Protein AF-A0A2W0EKH2-F1 (afdb_monomer)

Foldseek 3Di:
DVVVVVVCVVCVVVCVVPPPPCVLVVLVVLLVVLLVLLVVLLVQWDDPLSVLSVVLNVLVVVQVVVCVVVVHHDQRDPVSLVSLVVSLVVLPPIGDPVSSVSNNVSSVSNNVSRHDPPPPPPPPPPPPPQDQDPVRDHD

Solvent-accessible surface area (backbone atoms only — not comparable to full-atom values): 8146 Å² total; per-residue (Å²): 111,69,74,59,56,51,51,50,62,71,44,46,71,61,46,65,71,65,77,51,78,49,66,59,61,54,37,52,51,46,39,52,52,22,51,50,46,39,65,71,43,41,81,70,32,73,65,69,42,30,55,41,51,53,48,47,57,51,49,52,51,52,50,53,51,50,19,63,74,68,74,44,87,65,80,66,56,66,68,56,57,51,48,50,56,50,32,60,60,53,40,78,83,43,53,56,75,66,54,34,48,53,45,51,50,21,52,51,48,36,52,62,52,50,44,77,71,76,70,76,72,66,79,67,65,75,79,72,75,74,80,65,44,100,82,71,50,85,129

Nearest PDB structures (foldseek):
  2m9x-assembly1_A  TM=5.914E-01  e=4.974E+00  Homo sapiens
  8hci-assembly2_A  TM=2.458E-01  e=4.221E+00  Pseudomonas syringae pv. maculicola str. ES4326
  4nwp-assembly1_A  TM=2.829E-01  e=8.140E+00  Pyrococcus horikoshii OT3
  6c9i-assembly1_A  TM=2.877E-01  e=9.593E+00  Pyrococcus horikoshii OT3

Organism: Pseudomonas jessenii (NCBI:txid77298)

Radius of gyration: 21.04 Å; Cα contacts (8 Å, |Δi|>4): 94; chains: 1; bounding box: 36×36×76 Å

Structure (mmCIF, N/CA/C/O backbone):
data_AF-A0A2W0EKH2-F1
#
_entry.id   AF-A0A2W0EKH2-F1
#
loop_
_atom_site.group_PDB
_atom_site.id
_atom_site.type_symbol
_atom_site.label_atom_id
_atom_site.label_alt_id
_atom_site.label_comp_id
_atom_site.label_asym_id
_atom_site.label_entity_id
_atom_site.label_seq_id
_atom_site.pdbx_PDB_ins_code
_atom_site.Cartn_x
_atom_site.Cartn_y
_atom_site.Cartn_z
_atom_site.occupancy
_atom_site.B_iso_or_equiv
_atom_site.auth_seq_id
_atom_site.auth_comp_id
_atom_site.auth_asym_id
_atom_site.auth_atom_id
_atom_site.pdbx_PDB_model_num
ATOM 1 N N . GLY A 1 1 ? 2.463 23.001 -1.009 1.00 48.97 1 GLY A N 1
ATOM 2 C CA . GLY A 1 1 ? 2.844 21.618 -0.665 1.00 48.97 1 GLY A CA 1
ATOM 3 C C . GLY A 1 1 ? 3.980 21.568 0.342 1.00 48.97 1 GLY A C 1
ATOM 4 O O . GLY A 1 1 ? 3.722 21.365 1.519 1.00 48.97 1 GLY A O 1
ATOM 5 N N . ILE A 1 2 ? 5.218 21.818 -0.101 1.00 61.03 2 ILE A N 1
ATOM 6 C CA . ILE A 1 2 ? 6.458 21.531 0.653 1.00 61.03 2 ILE A CA 1
ATOM 7 C C . ILE A 1 2 ? 6.527 22.219 2.032 1.00 61.03 2 ILE A C 1
ATOM 9 O O . ILE A 1 2 ? 6.803 21.555 3.019 1.00 61.03 2 ILE A O 1
ATOM 13 N N . ARG A 1 3 ? 6.174 23.510 2.151 1.00 60.62 3 ARG A N 1
ATOM 14 C CA . ARG A 1 3 ? 6.189 24.233 3.450 1.00 60.62 3 ARG A CA 1
ATOM 15 C C . ARG A 1 3 ? 5.186 23.719 4.484 1.00 60.62 3 ARG A C 1
ATOM 17 O O . ARG A 1 3 ? 5.367 23.971 5.670 1.00 60.62 3 ARG A O 1
ATOM 24 N N . MET A 1 4 ? 4.103 23.085 4.038 1.00 64.62 4 MET A N 1
ATOM 25 C CA . MET A 1 4 ? 3.066 22.564 4.929 1.00 64.62 4 MET A CA 1
ATOM 26 C C . MET A 1 4 ? 3.470 21.188 5.458 1.00 64.62 4 MET A C 1
ATOM 28 O O . MET A 1 4 ? 3.332 20.936 6.648 1.00 64.62 4 MET A O 1
ATOM 32 N N . LEU A 1 5 ? 4.057 20.351 4.593 1.00 63.72 5 LEU A N 1
ATOM 33 C CA . LEU A 1 5 ? 4.666 19.081 4.990 1.00 63.72 5 LEU A CA 1
ATOM 34 C C . LEU A 1 5 ? 5.853 19.306 5.936 1.00 63.72 5 LEU A C 1
ATOM 36 O O . LEU A 1 5 ? 5.948 18.636 6.954 1.00 63.72 5 LEU A O 1
ATOM 40 N N . ASP A 1 6 ? 6.707 20.285 5.637 1.00 74.19 6 ASP A N 1
ATOM 41 C CA . ASP A 1 6 ? 7.875 20.633 6.452 1.00 74.19 6 ASP A CA 1
ATOM 42 C C . ASP A 1 6 ? 7.483 21.119 7.858 1.00 74.19 6 ASP A C 1
ATOM 44 O O . ASP A 1 6 ? 7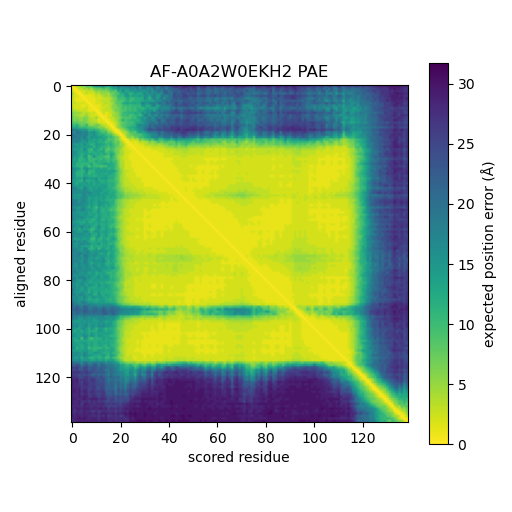.982 20.610 8.859 1.00 74.19 6 ASP A O 1
ATOM 48 N N . ARG A 1 7 ? 6.492 22.015 7.961 1.00 72.75 7 ARG A N 1
ATOM 49 C CA . ARG A 1 7 ? 5.939 22.417 9.266 1.00 72.75 7 ARG A CA 1
ATOM 50 C C . ARG A 1 7 ? 5.311 21.250 10.011 1.00 72.75 7 ARG A C 1
ATOM 52 O O . ARG A 1 7 ? 5.531 21.107 11.207 1.00 72.75 7 ARG A O 1
ATOM 59 N N . LEU A 1 8 ? 4.552 20.403 9.320 1.00 71.12 8 LEU A N 1
ATOM 60 C CA . LEU A 1 8 ? 3.961 19.221 9.939 1.00 71.12 8 LEU A CA 1
ATOM 61 C C . LEU A 1 8 ? 5.059 18.298 10.488 1.00 71.12 8 LEU A C 1
ATOM 63 O O . LEU A 1 8 ? 4.974 17.887 11.641 1.00 71.12 8 LEU A O 1
ATOM 67 N N . MET A 1 9 ? 6.138 18.078 9.730 1.00 76.19 9 MET A N 1
ATOM 68 C CA . MET A 1 9 ? 7.301 17.305 10.177 1.00 76.19 9 MET A CA 1
ATOM 69 C C . MET A 1 9 ? 8.010 17.918 11.391 1.00 76.19 9 MET A C 1
ATOM 71 O O . MET A 1 9 ? 8.444 17.185 12.274 1.00 76.19 9 MET A O 1
ATOM 75 N N . GLN A 1 10 ? 8.094 19.246 11.480 1.00 80.25 10 GLN A N 1
ATOM 76 C CA . GLN A 1 10 ? 8.698 19.939 12.626 1.00 80.25 10 GLN A CA 1
ATOM 77 C C . GLN A 1 10 ? 7.839 19.856 13.899 1.00 80.25 10 GLN A C 1
ATOM 79 O O . GLN A 1 10 ? 8.369 19.892 15.010 1.00 80.25 10 GLN A O 1
ATOM 84 N N . HIS A 1 11 ? 6.516 19.733 13.759 1.00 70.25 11 HIS A N 1
ATOM 85 C CA . HIS A 1 11 ? 5.581 19.670 14.887 1.00 70.25 11 HIS A CA 1
ATOM 86 C C . HIS A 1 11 ? 5.223 18.243 15.326 1.00 70.25 11 HIS A C 1
ATOM 88 O O . HIS A 1 11 ? 4.719 18.062 16.435 1.00 70.25 11 HIS A O 1
ATOM 94 N N . LEU A 1 12 ? 5.554 17.238 14.509 1.00 64.75 12 LEU A N 1
ATOM 95 C CA . LEU A 1 12 ? 5.357 15.811 14.781 1.00 64.75 12 LEU A CA 1
ATOM 96 C C . LEU A 1 12 ? 5.768 15.359 16.194 1.00 64.75 12 LEU A C 1
ATOM 98 O O . LEU A 1 12 ? 4.944 14.737 16.867 1.00 64.75 12 LEU A O 1
ATOM 102 N N . PRO A 1 13 ? 6.986 15.672 16.687 1.00 63.91 13 PRO A N 1
ATOM 103 C CA . PRO A 1 13 ? 7.425 15.191 17.995 1.00 63.91 13 PRO A CA 1
ATOM 104 C C . PRO A 1 13 ? 6.582 15.772 19.129 1.00 63.91 13 PRO A C 1
ATOM 106 O O . PRO A 1 13 ? 6.301 15.095 20.108 1.00 63.91 13 PRO A O 1
ATOM 109 N N . ARG A 1 14 ? 6.143 17.027 18.981 1.00 64.25 14 ARG A N 1
ATOM 110 C CA . ARG A 1 14 ? 5.349 17.721 20.000 1.00 64.25 14 ARG A CA 1
ATOM 111 C C . ARG A 1 14 ? 3.917 17.208 20.034 1.00 64.25 14 ARG A C 1
ATOM 113 O O . ARG A 1 14 ? 3.385 17.024 21.117 1.00 64.25 14 ARG A O 1
ATOM 120 N N . LEU A 1 15 ? 3.326 16.909 18.877 1.00 60.06 15 LEU A N 1
ATOM 121 C CA . LEU A 1 15 ? 1.993 16.301 18.797 1.00 60.06 15 LEU A CA 1
ATOM 122 C C . LEU A 1 15 ? 1.953 14.926 19.477 1.00 60.06 15 LEU A C 1
ATOM 124 O O . LEU A 1 15 ? 1.021 14.653 20.228 1.00 60.06 15 LEU A O 1
ATOM 128 N N . ALA A 1 16 ? 3.000 14.112 19.311 1.00 57.25 16 ALA A N 1
ATOM 129 C CA . ALA A 1 16 ? 3.117 12.821 19.990 1.00 57.25 16 ALA A CA 1
ATOM 130 C C . ALA A 1 16 ? 3.150 12.934 21.530 1.00 57.25 16 ALA A C 1
ATOM 132 O O . ALA A 1 16 ? 2.713 12.013 22.211 1.00 57.25 16 ALA A O 1
ATOM 133 N N . MET A 1 17 ? 3.618 14.060 22.086 1.00 57.94 17 MET A N 1
ATOM 134 C CA . MET A 1 17 ? 3.679 14.286 23.540 1.00 57.94 17 MET A CA 1
ATOM 135 C C . MET A 1 17 ? 2.383 14.838 24.151 1.00 57.94 17 MET A C 1
ATOM 137 O O . MET A 1 17 ? 2.272 14.906 25.369 1.00 57.94 17 MET A O 1
ATOM 141 N N . THR A 1 18 ? 1.400 15.242 23.340 1.00 58.38 18 THR A N 1
ATOM 142 C CA . THR A 1 18 ? 0.159 15.873 23.842 1.00 58.38 18 THR A CA 1
ATOM 143 C C . THR A 1 18 ? -0.936 14.884 24.249 1.00 58.38 18 THR A C 1
ATOM 145 O O . THR A 1 18 ? -2.026 15.313 24.615 1.00 58.38 18 THR A O 1
ATOM 148 N N . GLY A 1 19 ? -0.699 13.571 24.145 1.00 50.00 19 GLY A N 1
ATOM 149 C CA . GLY A 1 19 ? -1.721 12.546 24.410 1.00 50.00 19 GLY A CA 1
ATOM 150 C C . GLY A 1 19 ? -2.879 12.528 23.399 1.00 50.00 19 GLY A C 1
ATOM 151 O O . GLY A 1 19 ? -3.764 11.685 23.489 1.00 50.00 19 GLY A O 1
ATOM 152 N N . GLN A 1 20 ? -2.878 13.428 22.411 1.00 56.31 20 GLN A N 1
ATOM 153 C CA . GLN A 1 20 ? -3.741 13.344 21.238 1.00 56.31 20 GLN A CA 1
ATOM 154 C C . GLN A 1 20 ? -3.259 12.170 20.382 1.00 56.31 20 GLN A C 1
ATOM 156 O O . GLN A 1 20 ? -2.072 12.129 20.045 1.00 56.31 20 GLN A O 1
ATOM 161 N N . ASP A 1 21 ? -4.156 11.258 19.983 1.00 57.72 21 ASP A N 1
ATOM 162 C CA . ASP A 1 21 ? -3.852 10.109 19.109 1.00 57.72 21 ASP A CA 1
ATOM 163 C C . ASP A 1 21 ? -3.594 10.539 17.647 1.00 57.72 21 ASP A C 1
ATOM 165 O O . ASP A 1 21 ? -4.200 10.111 16.665 1.00 57.72 21 ASP A O 1
ATOM 169 N N . SER A 1 22 ? -2.645 11.457 17.503 1.00 58.81 22 SER A N 1
ATOM 170 C CA . SER A 1 22 ? -2.124 11.984 16.250 1.00 58.81 22 SER A CA 1
ATOM 171 C C . SER A 1 22 ? -1.434 10.878 15.449 1.00 58.81 22 SER A C 1
ATOM 173 O O . SER A 1 22 ? -1.271 11.003 14.237 1.00 58.81 22 SER A O 1
ATOM 175 N N . GLY A 1 23 ? -1.019 9.791 16.115 1.00 67.50 23 GLY A N 1
ATOM 176 C CA . GLY A 1 23 ? -0.332 8.654 15.511 1.00 67.50 23 GLY A CA 1
ATOM 177 C C . GLY A 1 23 ? -1.133 8.031 14.372 1.00 67.50 23 GLY A C 1
ATOM 178 O O . GLY A 1 23 ? -0.557 7.717 13.327 1.00 67.50 23 GLY A O 1
ATOM 179 N N . VAL A 1 24 ? -2.457 7.937 14.523 1.00 69.62 24 VAL A N 1
ATOM 180 C CA . VAL A 1 24 ? -3.359 7.420 13.485 1.00 69.62 24 VAL A CA 1
ATOM 181 C C . VAL A 1 24 ? -3.378 8.330 12.255 1.00 69.62 24 VAL A C 1
ATOM 183 O O . VAL A 1 24 ? -3.061 7.871 11.156 1.00 69.62 24 VAL A O 1
ATOM 186 N N . ALA A 1 25 ? -3.652 9.626 12.424 1.00 71.88 25 ALA A N 1
ATOM 187 C CA . ALA A 1 25 ? -3.708 10.575 11.308 1.00 71.88 25 ALA A CA 1
ATOM 188 C C . ALA A 1 25 ? -2.361 10.677 10.567 1.00 71.88 25 ALA A C 1
ATOM 190 O O . ALA A 1 25 ? -2.292 10.674 9.337 1.00 71.88 25 ALA A O 1
ATOM 191 N N . LEU A 1 26 ? -1.253 10.697 11.308 1.00 78.38 26 LEU A N 1
ATOM 192 C CA . LEU A 1 26 ? 0.096 10.752 10.743 1.00 78.38 26 LEU A CA 1
ATOM 193 C C . LEU A 1 26 ? 0.471 9.480 9.988 1.00 78.38 26 LEU A C 1
ATOM 195 O O . LEU A 1 26 ? 1.156 9.531 8.963 1.00 78.38 26 LEU A O 1
ATOM 199 N N . ARG A 1 27 ? 0.013 8.329 10.478 1.00 83.88 27 ARG A N 1
ATOM 200 C CA . ARG A 1 27 ? 0.163 7.049 9.793 1.00 83.88 27 ARG A CA 1
ATOM 201 C C . ARG A 1 27 ? -0.612 7.038 8.477 1.00 83.88 27 ARG A C 1
ATOM 203 O O . ARG A 1 27 ? -0.061 6.578 7.480 1.00 83.88 27 ARG A O 1
ATOM 210 N N . GLU A 1 28 ? -1.842 7.540 8.444 1.00 86.38 28 GLU A N 1
ATOM 211 C CA . GLU A 1 28 ? -2.634 7.627 7.209 1.00 86.38 28 GLU A CA 1
ATOM 212 C C . GLU A 1 28 ? -1.989 8.555 6.179 1.00 86.38 28 GLU A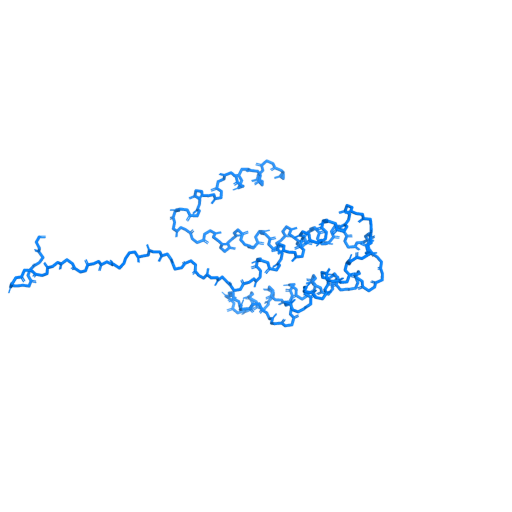 C 1
ATOM 214 O O . GLU A 1 28 ? -1.845 8.177 5.015 1.00 86.38 28 GLU A O 1
ATOM 219 N N . VAL A 1 29 ? -1.479 9.711 6.618 1.00 87.94 29 VAL A N 1
ATOM 220 C CA . VAL A 1 29 ? -0.672 10.602 5.769 1.00 87.94 29 VAL A CA 1
ATOM 221 C C . VAL A 1 29 ? 0.554 9.867 5.224 1.00 87.94 29 VAL A C 1
ATOM 223 O O . VAL A 1 29 ? 0.851 9.962 4.033 1.00 87.94 29 VAL A O 1
ATOM 226 N N . ARG A 1 30 ? 1.249 9.078 6.055 1.00 90.19 30 ARG A N 1
ATOM 227 C CA . ARG A 1 30 ? 2.393 8.270 5.610 1.00 90.19 30 ARG A CA 1
ATOM 228 C C . ARG A 1 30 ? 1.977 7.233 4.566 1.00 90.19 30 ARG A C 1
ATOM 230 O O . ARG A 1 30 ? 2.694 7.069 3.584 1.00 90.19 30 ARG A O 1
ATOM 237 N N . VAL A 1 31 ? 0.843 6.553 4.730 1.00 93.81 31 VAL A N 1
ATOM 238 C CA . VAL A 1 31 ? 0.328 5.631 3.702 1.00 93.81 31 VAL A CA 1
ATOM 239 C C . VAL A 1 31 ? 0.075 6.376 2.392 1.00 93.81 31 VAL A C 1
ATOM 241 O O . VAL A 1 31 ? 0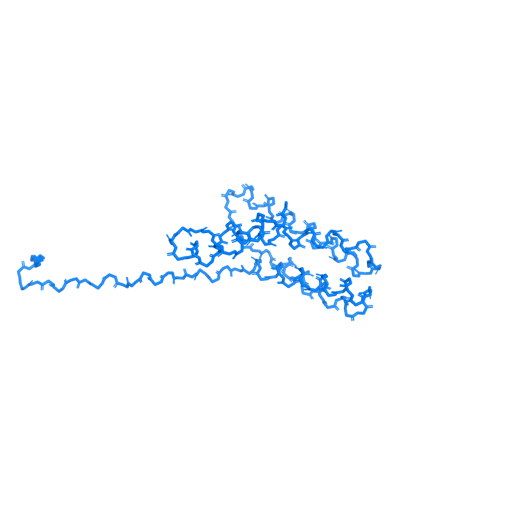.563 5.939 1.352 1.00 93.81 31 VAL A O 1
ATOM 244 N N . ALA A 1 32 ? -0.620 7.515 2.440 1.00 93.44 32 ALA A N 1
ATOM 245 C CA . ALA A 1 32 ? -0.948 8.300 1.253 1.00 93.44 32 ALA A CA 1
ATOM 246 C C . ALA A 1 32 ? 0.306 8.770 0.498 1.00 93.44 32 ALA A C 1
ATOM 248 O O . ALA A 1 32 ? 0.389 8.601 -0.716 1.00 93.44 32 ALA A O 1
ATOM 249 N N . LEU A 1 33 ? 1.308 9.298 1.209 1.00 93.88 33 LEU A N 1
ATOM 250 C CA . LEU A 1 33 ? 2.564 9.747 0.601 1.00 93.88 33 LEU A CA 1
ATOM 251 C C . LEU A 1 33 ? 3.330 8.594 -0.055 1.00 93.88 33 LEU A C 1
ATOM 253 O O . LEU A 1 33 ? 3.755 8.722 -1.199 1.00 93.88 33 LEU A O 1
ATOM 257 N N . ASN A 1 34 ? 3.435 7.440 0.610 1.00 97.50 34 ASN A N 1
ATOM 258 C CA . ASN A 1 34 ? 4.105 6.291 0.003 1.00 97.50 34 ASN A CA 1
ATOM 259 C C . ASN A 1 34 ? 3.334 5.746 -1.214 1.00 97.50 34 ASN A C 1
ATOM 261 O O . ASN A 1 34 ? 3.955 5.325 -2.185 1.00 97.50 34 ASN A O 1
ATOM 265 N N . LEU A 1 35 ? 1.993 5.765 -1.205 1.00 97.69 35 LEU A N 1
ATOM 266 C CA . LEU A 1 35 ? 1.200 5.395 -2.385 1.00 97.69 35 LEU A CA 1
ATOM 267 C C . LEU A 1 35 ? 1.415 6.366 -3.549 1.00 97.69 35 LEU A C 1
ATOM 269 O O . LEU A 1 35 ? 1.501 5.920 -4.692 1.00 97.69 35 LEU A O 1
ATOM 273 N N . LEU A 1 36 ? 1.525 7.669 -3.277 1.00 97.56 36 LEU A N 1
ATOM 274 C CA . LEU A 1 36 ? 1.850 8.665 -4.299 1.00 97.56 36 LEU A CA 1
ATOM 275 C C . LEU A 1 36 ? 3.225 8.401 -4.912 1.00 97.56 36 LEU A C 1
ATOM 277 O O . LEU A 1 36 ? 3.346 8.425 -6.135 1.00 97.56 36 LEU A O 1
ATOM 281 N N . ASP A 1 37 ? 4.226 8.072 -4.095 1.00 96.69 37 ASP A N 1
ATOM 282 C CA . ASP A 1 37 ? 5.547 7.686 -4.592 1.00 96.69 37 ASP A CA 1
ATOM 283 C C . ASP A 1 37 ? 5.475 6.408 -5.444 1.00 96.69 37 ASP A C 1
ATOM 285 O O . ASP A 1 37 ? 6.029 6.368 -6.546 1.00 96.69 37 ASP A O 1
ATOM 289 N N . LEU A 1 38 ? 4.729 5.380 -5.016 1.00 97.75 38 LEU A N 1
ATOM 290 C CA . LEU A 1 38 ? 4.517 4.194 -5.852 1.00 97.75 38 LEU A CA 1
ATOM 291 C C . LEU A 1 38 ? 3.886 4.565 -7.196 1.00 97.75 38 LEU A C 1
ATOM 293 O O . LEU A 1 38 ? 4.395 4.154 -8.238 1.00 97.75 38 LEU A O 1
ATOM 297 N N . LEU A 1 39 ? 2.817 5.359 -7.204 1.00 97.88 39 LEU A N 1
ATOM 298 C CA . LEU A 1 39 ? 2.137 5.780 -8.431 1.00 97.88 39 LEU A CA 1
ATOM 299 C C . LEU A 1 39 ? 3.048 6.606 -9.348 1.00 97.88 39 LEU A C 1
ATOM 301 O O . LEU A 1 39 ? 3.026 6.410 -10.563 1.00 97.88 39 LEU A O 1
ATOM 305 N N . ALA A 1 40 ? 3.875 7.483 -8.779 1.00 97.44 40 ALA A N 1
ATOM 306 C CA . ALA A 1 40 ? 4.783 8.340 -9.529 1.00 97.44 40 ALA A CA 1
ATOM 307 C C . ALA A 1 40 ? 5.923 7.559 -10.200 1.00 97.44 40 ALA A C 1
ATOM 309 O O . ALA A 1 40 ? 6.342 7.923 -11.299 1.00 97.44 40 ALA A O 1
ATOM 310 N N . TYR A 1 41 ? 6.436 6.500 -9.561 1.00 97.12 41 TYR A N 1
ATOM 311 C CA . TYR A 1 41 ? 7.608 5.756 -10.041 1.00 97.12 41 TYR A CA 1
ATOM 312 C C . TYR A 1 41 ? 7.284 4.422 -10.730 1.00 97.12 41 TYR A C 1
ATOM 314 O O . TYR A 1 41 ? 8.075 3.965 -11.552 1.00 97.12 41 TYR A O 1
ATOM 322 N N . THR A 1 42 ? 6.112 3.824 -10.494 1.00 97.44 42 THR A N 1
ATOM 323 C CA . THR A 1 42 ? 5.692 2.562 -11.142 1.00 97.44 42 THR A CA 1
ATOM 324 C C . THR A 1 42 ? 5.764 2.588 -12.679 1.00 97.44 42 THR A C 1
ATOM 326 O O . THR A 1 42 ? 6.191 1.586 -13.258 1.00 97.44 42 THR A O 1
ATOM 329 N N . PRO A 1 43 ? 5.409 3.680 -13.392 1.00 96.75 43 PRO A N 1
ATOM 330 C CA . PRO A 1 43 ? 5.503 3.714 -14.854 1.00 96.75 43 PRO A CA 1
ATOM 331 C C . PRO A 1 43 ? 6.925 3.532 -15.406 1.00 96.75 43 PRO A C 1
ATOM 333 O O . PRO A 1 43 ? 7.071 3.141 -16.559 1.00 96.75 43 PRO A O 1
ATOM 336 N N . ARG A 1 44 ? 7.962 3.788 -14.595 1.00 96.06 44 ARG A N 1
ATOM 337 C CA . ARG A 1 44 ? 9.380 3.675 -14.984 1.00 96.06 44 ARG A CA 1
ATOM 338 C C . ARG A 1 44 ? 9.931 2.250 -14.880 1.00 96.06 44 ARG A C 1
ATOM 340 O O . ARG A 1 44 ? 11.044 1.985 -15.319 1.00 96.06 44 ARG A O 1
ATOM 347 N N . VAL A 1 45 ? 9.168 1.333 -14.292 1.00 96.00 45 VAL A N 1
ATOM 348 C CA . VAL A 1 45 ? 9.540 -0.075 -14.135 1.00 96.00 45 VAL A CA 1
ATOM 349 C C . VAL A 1 45 ? 8.726 -0.922 -15.104 1.00 96.00 45 VAL A C 1
ATOM 351 O O . VAL A 1 45 ? 7.551 -0.647 -15.325 1.00 96.00 45 VAL A O 1
ATOM 354 N N . VAL A 1 46 ? 9.332 -1.968 -15.666 1.00 94.06 46 VAL A N 1
ATOM 355 C CA . VAL A 1 46 ? 8.695 -2.857 -16.649 1.00 94.06 46 VAL A CA 1
ATOM 356 C C . VAL A 1 46 ? 8.629 -4.300 -16.150 1.00 94.06 46 VAL A C 1
ATOM 358 O O . VAL A 1 46 ? 9.419 -4.722 -15.305 1.00 94.06 46 VAL A O 1
ATOM 361 N N . GLY A 1 47 ? 7.685 -5.072 -16.690 1.00 95.12 47 GLY A N 1
ATOM 362 C CA . GLY A 1 47 ? 7.546 -6.502 -16.413 1.00 95.12 47 GLY A CA 1
ATOM 363 C C . GLY A 1 47 ? 6.935 -6.820 -15.046 1.00 95.12 47 GLY A C 1
ATOM 364 O O . GLY A 1 47 ? 6.124 -6.064 -14.509 1.00 95.12 47 GLY A O 1
ATOM 365 N N . VAL A 1 48 ? 7.320 -7.969 -14.483 1.00 96.00 48 VAL A N 1
ATOM 366 C CA . VAL A 1 48 ? 6.751 -8.519 -13.237 1.00 96.00 48 VAL A CA 1
ATOM 367 C C . VAL A 1 48 ? 6.759 -7.522 -12.066 1.00 96.00 48 VAL A C 1
ATOM 369 O O . VAL A 1 48 ? 5.725 -7.397 -11.407 1.00 96.00 48 VAL A O 1
ATOM 372 N N . PRO A 1 49 ? 7.842 -6.764 -11.799 1.00 96.50 49 PRO A N 1
ATOM 373 C CA . PRO A 1 49 ? 7.850 -5.813 -10.690 1.00 96.50 49 PRO A CA 1
ATOM 374 C C . PRO A 1 49 ? 6.801 -4.705 -10.853 1.00 96.50 49 PRO A C 1
ATOM 376 O O . PRO A 1 49 ? 6.187 -4.306 -9.869 1.00 96.50 49 PRO A O 1
ATOM 379 N N . GLN A 1 50 ? 6.521 -4.258 -12.084 1.00 97.62 50 GLN A N 1
ATOM 380 C CA . GLN A 1 50 ? 5.478 -3.261 -12.342 1.00 97.62 50 GLN A CA 1
ATOM 381 C C . GLN A 1 50 ? 4.080 -3.792 -12.007 1.00 97.62 50 GLN A C 1
ATOM 383 O O . GLN A 1 50 ? 3.268 -3.082 -11.415 1.00 97.62 50 GLN A O 1
ATOM 388 N N . VAL A 1 51 ? 3.797 -5.045 -12.372 1.00 98.06 51 VAL A N 1
ATOM 389 C CA . VAL A 1 51 ? 2.518 -5.701 -12.063 1.00 98.06 51 VAL A CA 1
ATOM 390 C C . VAL A 1 51 ? 2.332 -5.819 -10.551 1.00 98.06 51 VAL A C 1
ATOM 392 O O . VAL A 1 51 ? 1.280 -5.450 -10.033 1.00 98.06 51 VAL A O 1
ATOM 395 N N . LEU A 1 52 ? 3.374 -6.249 -9.836 1.00 98.25 52 LEU A N 1
ATOM 396 C CA . LEU A 1 52 ? 3.353 -6.361 -8.377 1.00 98.25 52 LEU A CA 1
ATOM 397 C C . LEU A 1 52 ? 3.162 -5.000 -7.685 1.00 98.25 52 LEU A C 1
ATOM 399 O O . LEU A 1 52 ? 2.389 -4.897 -6.737 1.00 98.25 52 LEU A O 1
ATOM 403 N N . LEU A 1 53 ? 3.786 -3.931 -8.190 1.00 98.38 53 LEU A N 1
ATOM 404 C CA . LEU A 1 53 ? 3.573 -2.570 -7.680 1.00 98.38 53 LEU A CA 1
ATOM 405 C C . LEU A 1 53 ? 2.116 -2.113 -7.835 1.00 98.38 53 LEU A C 1
ATOM 407 O O . LEU A 1 53 ? 1.534 -1.566 -6.899 1.00 98.38 53 LEU A O 1
ATOM 411 N N . ARG A 1 54 ? 1.495 -2.375 -8.992 1.00 98.25 54 ARG A N 1
ATOM 412 C CA . ARG A 1 54 ? 0.068 -2.077 -9.215 1.00 98.25 54 ARG A CA 1
ATOM 413 C C . ARG A 1 54 ? -0.833 -2.907 -8.303 1.00 98.25 54 ARG A C 1
ATOM 415 O O . ARG A 1 54 ? -1.822 -2.382 -7.798 1.00 98.25 54 ARG A O 1
ATOM 422 N N . GLN A 1 55 ? -0.473 -4.167 -8.065 1.00 98.50 55 GLN A N 1
ATOM 423 C CA . GLN A 1 55 ? -1.180 -5.037 -7.129 1.00 98.50 55 GLN A CA 1
ATOM 424 C C . GLN A 1 55 ? -1.136 -4.474 -5.702 1.00 98.50 55 GLN A C 1
ATOM 426 O O . GLN A 1 55 ? -2.182 -4.387 -5.068 1.00 98.50 55 GLN A O 1
ATOM 431 N N . VAL A 1 56 ? 0.026 -4.008 -5.226 1.00 98.44 56 VAL A N 1
ATOM 432 C CA . VAL A 1 56 ? 0.140 -3.337 -3.917 1.00 98.44 56 VAL A CA 1
ATOM 433 C C . VAL A 1 56 ? -0.816 -2.146 -3.822 1.00 98.44 56 VAL A C 1
ATOM 435 O O . VAL A 1 56 ? -1.549 -2.034 -2.844 1.00 98.44 56 VAL A O 1
ATOM 438 N N . VAL A 1 57 ? -0.845 -1.269 -4.832 1.00 98.25 57 VAL A N 1
ATOM 439 C CA . VAL A 1 57 ? -1.741 -0.097 -4.833 1.00 98.25 57 VAL A CA 1
ATOM 440 C C . VAL A 1 57 ? -3.211 -0.521 -4.737 1.00 98.25 57 VAL A C 1
ATOM 442 O O . VAL A 1 57 ? -3.960 0.050 -3.943 1.00 98.25 57 VAL A O 1
ATOM 445 N N . ALA A 1 58 ? -3.619 -1.534 -5.505 1.00 98.44 58 ALA A N 1
ATOM 446 C CA . ALA A 1 58 ? -4.986 -2.048 -5.477 1.00 98.44 58 ALA A CA 1
ATOM 447 C C . ALA A 1 58 ? -5.346 -2.655 -4.111 1.00 98.44 58 ALA A C 1
ATOM 449 O O . ALA A 1 58 ? -6.365 -2.292 -3.530 1.00 98.44 58 ALA A O 1
ATOM 450 N N . GLU A 1 59 ? -4.493 -3.523 -3.562 1.00 98.38 59 GLU A N 1
ATOM 451 C CA . GLU A 1 59 ? -4.735 -4.194 -2.279 1.00 98.38 59 GLU A CA 1
ATOM 452 C C . GLU A 1 59 ? -4.781 -3.211 -1.100 1.00 98.38 59 GLU A C 1
ATOM 454 O O . GLU A 1 59 ? -5.609 -3.369 -0.202 1.00 98.38 59 GLU A O 1
ATOM 459 N N . VAL A 1 60 ? -3.947 -2.163 -1.103 1.00 97.25 60 VAL A N 1
ATOM 460 C CA . VAL A 1 60 ? -4.040 -1.093 -0.096 1.00 97.25 60 VAL A CA 1
ATOM 461 C C . VAL A 1 60 ? -5.360 -0.332 -0.241 1.00 97.25 60 VAL A C 1
ATOM 463 O O . VAL A 1 60 ? -6.008 -0.048 0.764 1.00 97.25 60 VAL A O 1
ATOM 466 N N . GLY A 1 61 ? -5.795 -0.041 -1.470 1.00 96.62 61 GLY A N 1
ATOM 467 C CA . GLY A 1 61 ? -7.100 0.573 -1.721 1.00 96.62 61 GLY A CA 1
ATOM 468 C C . GLY A 1 61 ? -8.259 -0.264 -1.171 1.00 96.62 61 GLY A C 1
ATOM 469 O O . GLY A 1 61 ? -9.123 0.267 -0.474 1.00 96.62 61 GLY A O 1
ATOM 470 N N . GLU A 1 62 ? -8.253 -1.575 -1.419 1.00 98.12 62 GLU A N 1
ATOM 471 C CA . GLU A 1 62 ? -9.265 -2.495 -0.884 1.00 98.12 62 GLU A CA 1
ATOM 472 C C . GLU A 1 62 ? -9.230 -2.583 0.646 1.00 98.12 62 GLU A C 1
ATOM 474 O O . GLU A 1 62 ? -10.282 -2.571 1.286 1.00 98.12 62 GLU A O 1
ATOM 479 N N . TYR A 1 63 ? -8.043 -2.583 1.255 1.00 96.06 63 TYR A N 1
ATOM 480 C CA . TYR A 1 63 ? -7.913 -2.524 2.711 1.00 96.06 63 TYR A CA 1
ATOM 481 C C . TYR A 1 63 ? -8.561 -1.261 3.298 1.00 96.06 63 TYR A C 1
ATOM 483 O O . TYR A 1 63 ? -9.348 -1.357 4.238 1.00 96.06 63 TYR A O 1
ATOM 491 N N . PHE A 1 64 ? -8.300 -0.080 2.728 1.00 94.88 64 PHE A N 1
ATOM 492 C CA . PHE A 1 64 ? -8.909 1.160 3.223 1.00 94.88 64 PHE A CA 1
ATOM 493 C C . PHE A 1 64 ? -10.421 1.213 2.981 1.00 94.88 64 PHE A C 1
ATOM 495 O O . PHE A 1 64 ? -11.149 1.691 3.848 1.00 94.88 64 PHE A O 1
ATOM 502 N N . LYS A 1 65 ? -10.927 0.661 1.870 1.00 96.88 65 LYS A N 1
ATOM 503 C CA . LYS A 1 65 ? -12.377 0.484 1.670 1.00 96.88 65 LYS A CA 1
ATOM 504 C C . LYS A 1 65 ? -12.993 -0.413 2.744 1.00 96.88 65 LYS A C 1
ATOM 506 O O . LYS A 1 65 ? -14.082 -0.115 3.229 1.00 96.88 65 LYS A O 1
ATOM 511 N N . ALA A 1 66 ? -12.308 -1.490 3.130 1.00 95.94 66 ALA A N 1
ATOM 512 C CA . ALA A 1 66 ? -12.768 -2.379 4.191 1.00 95.94 66 ALA A CA 1
ATOM 513 C C . ALA A 1 66 ? -12.801 -1.673 5.557 1.00 95.94 66 ALA A C 1
ATOM 515 O O . ALA A 1 66 ? -13.802 -1.791 6.259 1.00 95.94 66 ALA A O 1
ATOM 516 N N . CYS A 1 67 ? -11.775 -0.884 5.894 1.00 93.62 67 CYS A N 1
ATOM 517 C CA . CYS A 1 67 ? -11.779 -0.046 7.099 1.00 93.62 67 CYS A CA 1
ATOM 518 C C . CYS A 1 67 ? -12.948 0.952 7.095 1.00 93.62 67 CYS A C 1
ATOM 520 O O . CYS A 1 67 ? -13.697 1.037 8.062 1.00 93.62 67 CYS A O 1
ATOM 522 N N . LEU A 1 68 ? -13.168 1.655 5.976 1.00 94.00 68 LEU A N 1
ATOM 523 C CA . LEU A 1 68 ? -14.296 2.584 5.839 1.00 94.00 68 LEU A CA 1
ATOM 524 C C . LEU A 1 68 ? -15.644 1.883 6.036 1.00 94.00 68 LEU A C 1
ATOM 526 O O . LEU A 1 68 ? -16.521 2.419 6.705 1.00 94.00 68 LEU A O 1
ATOM 530 N N . LYS A 1 69 ? -15.806 0.675 5.485 1.00 95.75 69 LYS A N 1
ATOM 531 C CA . LYS A 1 69 ? -17.023 -0.126 5.655 1.00 95.75 69 LYS A CA 1
ATOM 532 C C . LYS A 1 69 ? -17.230 -0.575 7.105 1.00 95.75 69 LYS A C 1
ATOM 534 O O . LYS A 1 69 ? -18.371 -0.640 7.548 1.00 95.75 69 LYS A O 1
ATOM 539 N N . ALA A 1 70 ? -16.156 -0.913 7.812 1.00 94.00 70 ALA A N 1
ATOM 540 C CA . ALA A 1 70 ? -16.209 -1.307 9.217 1.00 94.00 70 ALA A CA 1
ATOM 541 C C . ALA A 1 70 ? -16.426 -0.111 10.162 1.00 94.00 70 ALA A C 1
ATOM 543 O O . ALA A 1 70 ? -16.832 -0.305 11.300 1.00 94.00 70 ALA A O 1
ATOM 544 N N . GLY A 1 71 ? -16.163 1.117 9.699 1.00 89.31 71 GLY A N 1
ATOM 545 C CA . GLY A 1 71 ? -16.165 2.314 10.545 1.00 89.31 71 GLY A CA 1
ATOM 546 C C . GLY A 1 71 ? -14.971 2.379 11.503 1.00 89.31 71 GLY A C 1
ATOM 547 O O . GLY A 1 71 ? -14.894 3.282 12.328 1.00 89.31 71 GLY A O 1
ATOM 548 N N . GLU A 1 72 ? -14.031 1.444 11.380 1.00 87.00 72 GLU A N 1
ATOM 549 C CA . GLU A 1 72 ? -12.855 1.326 12.228 1.00 87.00 72 GLU A CA 1
ATOM 550 C C . GLU A 1 72 ? -11.663 0.792 11.437 1.00 87.00 72 GLU A C 1
ATOM 552 O O . GLU A 1 72 ? -11.774 0.269 10.322 1.00 87.00 72 GLU A O 1
ATOM 557 N N . ARG A 1 73 ? -10.480 0.907 12.035 1.00 85.31 73 ARG A N 1
ATOM 558 C CA . ARG A 1 73 ? -9.276 0.342 11.448 1.00 85.31 73 ARG A CA 1
ATOM 559 C C . ARG A 1 73 ? -9.260 -1.169 11.652 1.00 85.31 73 ARG A C 1
ATOM 561 O O . ARG A 1 73 ? -9.176 -1.658 12.770 1.00 85.31 73 ARG A O 1
ATOM 568 N N . LEU A 1 74 ? -9.173 -1.895 10.546 1.00 89.94 74 LEU A N 1
ATOM 569 C CA . LEU A 1 74 ? -8.937 -3.332 10.566 1.00 89.94 74 LEU A CA 1
ATOM 570 C C . LEU A 1 74 ? -7.439 -3.644 10.657 1.00 89.94 74 LEU A C 1
ATOM 572 O O . LEU A 1 74 ? -6.583 -2.855 10.231 1.00 89.94 74 LEU A O 1
ATOM 576 N N . GLN A 1 75 ? -7.103 -4.836 11.143 1.00 90.44 75 GLN A N 1
ATOM 577 C CA . GLN A 1 75 ? -5.757 -5.377 10.984 1.00 90.44 75 GLN A CA 1
ATOM 578 C C . GLN A 1 75 ? -5.419 -5.499 9.490 1.00 90.44 75 GLN A C 1
ATOM 580 O O . GLN A 1 75 ? -6.247 -5.931 8.686 1.00 90.44 75 GLN A O 1
ATOM 585 N N . ALA A 1 76 ? -4.194 -5.121 9.108 1.00 91.56 76 ALA A N 1
ATOM 586 C CA . ALA A 1 76 ? -3.743 -5.284 7.732 1.00 91.56 76 ALA A CA 1
ATOM 587 C C . ALA A 1 76 ? -3.783 -6.778 7.343 1.00 91.56 76 ALA A C 1
ATOM 589 O O . ALA A 1 76 ? -3.197 -7.600 8.057 1.00 91.56 76 ALA A O 1
ATOM 590 N N . PRO A 1 77 ? -4.441 -7.150 6.230 1.00 93.56 77 PRO A N 1
ATOM 591 C CA . PRO A 1 77 ? -4.540 -8.543 5.818 1.00 93.56 77 PRO A CA 1
ATOM 592 C C . PRO A 1 77 ? -3.157 -9.156 5.569 1.00 93.56 77 PRO A C 1
ATOM 594 O O . PRO A 1 77 ? -2.334 -8.570 4.864 1.00 93.56 77 PRO A O 1
ATOM 597 N N . SER A 1 78 ? -2.909 -10.368 6.077 1.00 94.00 78 SER A N 1
ATOM 598 C CA . SER A 1 78 ? -1.651 -11.094 5.832 1.00 94.00 78 SER A CA 1
ATOM 599 C C . SER A 1 78 ? -1.281 -11.201 4.344 1.00 94.00 78 SER A C 1
ATOM 601 O O . SER A 1 78 ? -0.107 -10.990 4.031 1.00 94.00 78 SER A O 1
ATOM 603 N N . PRO A 1 79 ? -2.227 -11.444 3.407 1.00 95.38 79 PRO A N 1
ATOM 604 C CA . PRO A 1 79 ? -1.916 -11.442 1.977 1.00 95.38 79 PRO A CA 1
ATOM 605 C C . PRO A 1 79 ? -1.289 -10.129 1.489 1.00 95.38 79 PRO A C 1
ATOM 607 O O . PRO A 1 79 ? -0.279 -10.178 0.793 1.00 95.38 79 PRO A O 1
ATOM 610 N N . LEU A 1 80 ? -1.801 -8.972 1.930 1.00 96.44 80 LEU A N 1
ATOM 611 C CA . LEU A 1 80 ? -1.252 -7.658 1.572 1.00 96.44 80 LEU A CA 1
ATOM 612 C C . LEU A 1 80 ? 0.195 -7.499 2.061 1.00 96.44 80 LEU A C 1
ATOM 614 O O . LEU A 1 80 ? 1.067 -7.030 1.327 1.00 96.44 80 LEU A O 1
ATOM 618 N N . LEU A 1 81 ? 0.484 -7.934 3.290 1.00 95.25 81 LEU A N 1
ATOM 619 C CA . LEU A 1 81 ? 1.845 -7.894 3.833 1.00 95.25 81 LEU A CA 1
ATOM 620 C C . LEU A 1 81 ? 2.802 -8.794 3.033 1.00 95.25 81 LEU A C 1
ATOM 622 O O . LEU A 1 81 ? 3.925 -8.387 2.733 1.00 95.25 81 LEU A O 1
ATOM 626 N N . MET A 1 82 ? 2.344 -9.979 2.620 1.00 96.19 82 MET A N 1
ATOM 627 C CA . MET A 1 82 ? 3.123 -10.874 1.761 1.00 96.19 82 MET A CA 1
ATOM 628 C C . MET A 1 82 ? 3.360 -10.283 0.366 1.00 96.19 82 MET A C 1
ATOM 630 O O . MET A 1 82 ? 4.460 -10.432 -0.177 1.00 96.19 82 MET A O 1
ATOM 634 N N . THR A 1 83 ? 2.368 -9.601 -0.215 1.00 97.75 83 THR A N 1
ATOM 635 C CA . THR A 1 83 ? 2.508 -8.903 -1.500 1.00 97.75 83 THR A CA 1
ATOM 636 C C . THR A 1 83 ? 3.558 -7.797 -1.407 1.00 97.75 83 THR A C 1
ATOM 638 O O . THR A 1 83 ? 4.423 -7.719 -2.282 1.00 97.75 83 THR A O 1
ATOM 641 N N . LEU A 1 84 ? 3.568 -6.997 -0.334 1.00 97.25 84 LEU A N 1
ATOM 642 C CA . LEU A 1 84 ? 4.606 -5.983 -0.097 1.00 97.25 84 LEU A CA 1
ATOM 643 C C . LEU A 1 84 ? 6.010 -6.604 -0.064 1.00 97.25 84 LEU A C 1
ATOM 645 O O . LEU A 1 84 ? 6.910 -6.148 -0.775 1.00 97.25 84 LEU A O 1
ATOM 649 N N . ASP A 1 85 ? 6.188 -7.684 0.700 1.00 96.19 85 ASP A N 1
ATOM 650 C CA . ASP A 1 85 ? 7.483 -8.359 0.835 1.00 96.19 85 ASP A CA 1
ATOM 651 C C . ASP A 1 85 ? 7.948 -8.994 -0.485 1.00 96.19 85 ASP A C 1
ATOM 653 O O . ASP A 1 85 ? 9.128 -8.912 -0.842 1.00 96.19 85 ASP A O 1
ATOM 657 N N . ARG A 1 86 ? 7.028 -9.595 -1.251 1.00 96.88 86 ARG A N 1
ATOM 658 C CA . ARG A 1 86 ? 7.312 -10.135 -2.589 1.00 96.88 86 ARG A CA 1
ATOM 659 C C . ARG A 1 86 ? 7.713 -9.026 -3.562 1.00 96.88 86 ARG A C 1
ATOM 661 O O . ARG A 1 86 ? 8.708 -9.176 -4.267 1.00 96.88 86 ARG A O 1
ATOM 668 N N . THR A 1 87 ? 6.973 -7.920 -3.579 1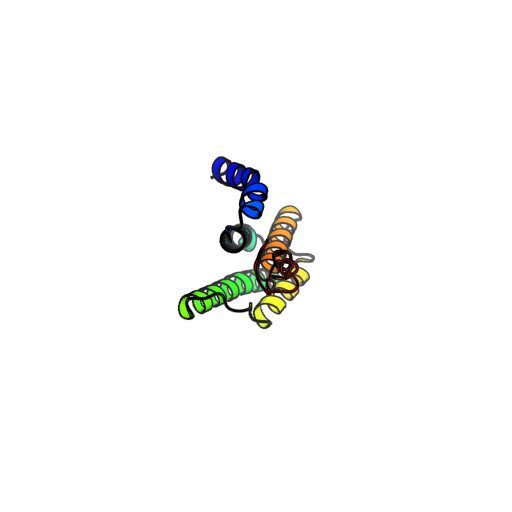.00 98.06 87 THR A N 1
ATOM 669 C CA . THR A 1 87 ? 7.225 -6.778 -4.472 1.00 98.06 87 THR A CA 1
ATOM 670 C C . THR A 1 87 ? 8.596 -6.170 -4.204 1.00 98.06 87 THR A C 1
ATOM 672 O O . THR A 1 87 ? 9.368 -5.944 -5.135 1.00 98.06 87 THR A O 1
ATOM 675 N N . ARG A 1 88 ? 8.956 -6.001 -2.925 1.00 95.88 88 ARG A N 1
ATOM 676 C CA . ARG A 1 88 ? 10.277 -5.505 -2.520 1.00 95.88 88 ARG A CA 1
ATOM 677 C C . ARG A 1 88 ? 11.412 -6.388 -3.045 1.00 95.88 88 ARG A C 1
ATOM 679 O O . ARG A 1 88 ? 12.410 -5.865 -3.527 1.00 95.88 88 ARG A O 1
ATOM 686 N N . ARG A 1 89 ? 11.265 -7.718 -2.979 1.00 95.38 89 ARG A N 1
ATOM 687 C CA . ARG A 1 89 ? 12.262 -8.665 -3.518 1.00 95.38 89 ARG A CA 1
ATOM 688 C C . ARG A 1 89 ? 12.352 -8.596 -5.045 1.00 95.38 89 ARG A C 1
ATOM 690 O O . ARG A 1 89 ? 13.452 -8.631 -5.587 1.00 95.38 89 ARG A O 1
ATOM 697 N N . ALA A 1 90 ? 11.217 -8.454 -5.730 1.00 95.44 90 ALA A N 1
ATOM 698 C CA . ALA A 1 90 ? 11.158 -8.387 -7.192 1.00 95.44 90 ALA A CA 1
ATOM 699 C C . ALA A 1 90 ? 11.841 -7.135 -7.778 1.00 95.44 90 ALA A C 1
ATOM 701 O O . ALA A 1 90 ? 12.266 -7.152 -8.929 1.00 95.44 90 ALA A O 1
ATOM 702 N N . LEU A 1 91 ? 12.000 -6.067 -6.989 1.00 94.25 91 LEU A N 1
ATOM 703 C CA . LEU A 1 91 ? 12.703 -4.848 -7.404 1.00 94.25 91 LEU A CA 1
ATOM 704 C C . LEU A 1 91 ? 14.233 -4.984 -7.473 1.00 94.25 91 LEU A C 1
ATOM 706 O O . LEU A 1 91 ? 14.885 -4.047 -7.924 1.00 94.25 91 LEU A O 1
ATOM 710 N N . GLY A 1 92 ? 14.817 -6.117 -7.059 1.00 82.88 92 GLY A N 1
ATOM 711 C CA . GLY A 1 92 ? 16.270 -6.300 -6.913 1.00 82.88 92 GLY A CA 1
ATOM 712 C C . GLY A 1 92 ? 17.128 -5.867 -8.114 1.00 82.88 92 GLY A C 1
ATOM 713 O O . GLY A 1 92 ? 18.241 -5.393 -7.901 1.00 82.88 92 GLY A O 1
ATOM 714 N N . GLY A 1 93 ? 16.600 -5.928 -9.341 1.00 78.44 93 GLY A N 1
ATOM 715 C CA . GLY A 1 93 ? 17.274 -5.466 -10.564 1.00 78.44 93 GLY A CA 1
ATOM 716 C C . GLY A 1 93 ? 16.375 -4.683 -11.524 1.00 78.44 93 GLY A C 1
ATOM 717 O O . GLY A 1 93 ? 16.599 -4.727 -12.728 1.00 78.44 93 GLY A O 1
ATOM 718 N N . ALA A 1 94 ? 15.318 -4.037 -11.022 1.00 82.12 94 ALA A N 1
ATOM 719 C CA . ALA A 1 94 ? 14.314 -3.382 -11.857 1.00 82.12 94 ALA A CA 1
ATOM 720 C C . ALA A 1 94 ? 14.413 -1.850 -11.796 1.00 82.12 94 ALA A C 1
ATOM 722 O O . ALA A 1 94 ? 14.441 -1.280 -10.705 1.00 82.12 94 ALA A O 1
ATOM 723 N N . GLY A 1 95 ? 14.380 -1.201 -12.965 1.00 83.75 95 GLY A N 1
ATOM 724 C CA . GLY A 1 95 ? 14.514 0.254 -13.097 1.00 83.75 95 GLY A CA 1
ATOM 725 C C . GLY A 1 95 ? 15.947 0.756 -12.892 1.00 83.75 95 GLY A C 1
ATOM 726 O O . GLY A 1 95 ? 16.856 -0.017 -12.590 1.00 83.75 95 GLY A O 1
ATOM 727 N N . ASP A 1 96 ? 16.143 2.061 -13.067 1.00 93.00 96 ASP A N 1
ATOM 728 C CA . ASP A 1 96 ? 17.382 2.741 -12.687 1.00 93.00 96 ASP A CA 1
ATOM 729 C C . ASP A 1 96 ? 17.512 2.868 -11.153 1.00 93.00 96 ASP A C 1
ATOM 731 O O . ASP A 1 96 ? 16.552 2.668 -10.400 1.00 93.00 96 ASP A O 1
ATOM 735 N N . ASP A 1 97 ? 18.708 3.212 -10.676 1.00 93.19 97 ASP A N 1
ATOM 736 C CA . ASP A 1 97 ? 19.024 3.280 -9.245 1.00 93.19 97 ASP A CA 1
ATOM 737 C C . ASP A 1 97 ? 18.209 4.319 -8.465 1.00 93.19 97 ASP A C 1
ATOM 739 O O . ASP A 1 97 ? 17.941 4.127 -7.276 1.00 93.19 97 ASP A O 1
ATOM 743 N N . GLU A 1 98 ? 17.805 5.424 -9.085 1.00 94.44 98 GLU A N 1
ATOM 744 C CA . GLU A 1 98 ? 16.967 6.430 -8.436 1.00 94.44 98 GLU A CA 1
ATOM 745 C C . GLU A 1 98 ? 15.532 5.919 -8.304 1.00 94.44 98 GLU A C 1
ATOM 747 O O . GLU A 1 98 ? 15.011 5.836 -7.187 1.00 94.44 98 GLU A O 1
ATOM 752 N N . THR A 1 99 ? 14.935 5.462 -9.406 1.00 95.25 99 THR A N 1
ATOM 753 C CA . THR A 1 99 ? 13.595 4.857 -9.419 1.00 95.25 99 THR A CA 1
ATOM 754 C C . THR A 1 99 ? 13.489 3.714 -8.413 1.00 95.25 99 THR A C 1
ATOM 756 O O . THR A 1 99 ? 12.558 3.664 -7.603 1.00 95.25 99 THR A O 1
ATOM 759 N N . ARG A 1 100 ? 14.468 2.805 -8.417 1.00 95.69 100 ARG A N 1
ATOM 760 C CA . ARG A 1 100 ? 14.501 1.652 -7.515 1.00 95.69 100 ARG A CA 1
ATOM 761 C C . ARG A 1 100 ? 14.574 2.081 -6.052 1.00 95.69 100 ARG A C 1
ATOM 763 O O . ARG A 1 100 ? 13.845 1.526 -5.230 1.00 95.69 100 ARG A O 1
ATOM 770 N N . ARG A 1 101 ? 15.390 3.087 -5.714 1.00 95.81 101 ARG A N 1
ATOM 771 C CA . ARG A 1 101 ? 15.464 3.632 -4.346 1.00 95.81 101 ARG A CA 1
ATOM 772 C C . ARG A 1 101 ? 14.131 4.224 -3.894 1.00 95.81 101 ARG A C 1
ATOM 774 O O . ARG A 1 101 ? 13.677 3.881 -2.804 1.00 95.81 101 ARG A O 1
ATOM 781 N N . HIS A 1 102 ? 13.479 5.040 -4.722 1.00 96.31 102 HIS A N 1
ATOM 782 C CA . HIS A 1 102 ? 12.173 5.618 -4.381 1.00 96.31 102 HIS A CA 1
ATOM 783 C C . HIS A 1 102 ? 11.114 4.542 -4.124 1.00 96.31 102 HIS A C 1
ATOM 785 O O . HIS A 1 102 ? 10.423 4.583 -3.107 1.00 96.31 102 HIS A O 1
ATOM 791 N N . LEU A 1 103 ? 11.041 3.526 -4.985 1.00 97.62 103 LEU A N 1
ATOM 792 C CA . LEU A 1 103 ? 10.092 2.423 -4.825 1.00 97.62 103 LEU A CA 1
ATOM 793 C C . LEU A 1 103 ? 10.378 1.577 -3.576 1.00 97.62 103 LEU A C 1
ATOM 795 O O . LEU A 1 103 ? 9.449 1.202 -2.862 1.00 97.62 103 LEU A O 1
ATOM 799 N N . LEU A 1 104 ? 11.648 1.299 -3.270 1.00 97.06 104 LEU A N 1
ATOM 800 C CA . LEU A 1 104 ? 12.027 0.560 -2.062 1.00 97.06 104 LEU A CA 1
ATOM 801 C C . LEU A 1 104 ? 11.725 1.346 -0.777 1.00 97.06 104 LEU A C 1
ATOM 803 O O . LEU A 1 104 ? 11.267 0.746 0.203 1.00 97.06 104 LEU A O 1
ATOM 807 N N . HIS A 1 105 ? 11.936 2.666 -0.774 1.00 96.38 105 HIS A N 1
ATOM 808 C CA . HIS A 1 105 ? 11.546 3.531 0.342 1.00 96.38 105 HIS A CA 1
ATOM 809 C C . HIS A 1 105 ? 10.031 3.534 0.535 1.00 96.38 105 HIS A C 1
ATOM 811 O O . HIS A 1 105 ? 9.567 3.285 1.647 1.00 96.38 105 HIS A O 1
ATOM 817 N N . ALA A 1 106 ? 9.270 3.712 -0.546 1.00 97.75 106 ALA A N 1
ATOM 818 C CA . ALA A 1 106 ? 7.815 3.722 -0.504 1.00 97.75 106 ALA A CA 1
ATOM 819 C C . ALA A 1 106 ? 7.232 2.395 0.017 1.00 97.75 106 ALA A C 1
ATOM 821 O O . ALA A 1 106 ? 6.382 2.385 0.910 1.00 97.75 106 ALA A O 1
ATOM 822 N N . LEU A 1 107 ? 7.736 1.252 -0.465 1.00 97.38 107 LEU A N 1
ATOM 823 C CA . LEU A 1 107 ? 7.317 -0.071 0.018 1.00 97.38 107 LEU A CA 1
ATOM 824 C C . LEU A 1 107 ? 7.663 -0.294 1.495 1.00 97.38 107 LEU A C 1
ATOM 826 O O . LEU A 1 107 ? 6.852 -0.845 2.239 1.00 97.38 107 LEU A O 1
ATOM 830 N N . SER A 1 108 ? 8.843 0.147 1.937 1.00 95.38 108 SER A N 1
ATOM 831 C CA . SER A 1 108 ? 9.255 0.036 3.343 1.00 95.38 108 SER A CA 1
ATOM 832 C C . SER A 1 108 ? 8.404 0.935 4.246 1.00 95.38 108 SER A C 1
ATOM 834 O O . SER A 1 108 ? 7.955 0.502 5.307 1.00 95.38 108 SER A O 1
ATOM 836 N N . GLY A 1 109 ? 8.110 2.157 3.796 1.00 93.69 109 GLY A N 1
ATOM 837 C CA . GLY A 1 109 ? 7.222 3.092 4.478 1.00 93.69 109 GLY A CA 1
ATOM 838 C C . GLY A 1 109 ? 5.794 2.560 4.605 1.00 93.69 109 GLY A C 1
ATOM 839 O O . GLY A 1 109 ? 5.220 2.626 5.693 1.00 93.69 109 GLY A O 1
ATOM 840 N N . LEU A 1 110 ? 5.249 1.948 3.544 1.00 95.62 110 LEU A N 1
ATOM 841 C CA . LEU A 1 110 ? 3.961 1.247 3.598 1.00 95.62 110 LEU A CA 1
ATOM 842 C C . LEU A 1 110 ? 4.000 0.076 4.570 1.00 95.62 110 LEU A C 1
ATOM 844 O O . LEU A 1 110 ? 3.089 -0.065 5.380 1.00 95.62 110 LEU A O 1
ATOM 848 N N . ARG A 1 111 ? 5.051 -0.749 4.531 1.00 94.62 111 ARG A N 1
ATOM 849 C CA . ARG A 1 111 ? 5.167 -1.912 5.416 1.00 94.62 111 ARG A CA 1
ATOM 850 C C . ARG A 1 111 ? 5.147 -1.498 6.884 1.00 94.62 111 ARG A C 1
ATOM 852 O O . ARG A 1 111 ? 4.426 -2.121 7.656 1.00 94.62 111 ARG A O 1
ATOM 859 N N . LEU A 1 112 ? 5.889 -0.450 7.243 1.00 90.62 112 LEU A N 1
ATOM 860 C CA . LEU A 1 112 ? 5.927 0.098 8.600 1.00 90.62 112 LEU A CA 1
ATOM 861 C C . LEU A 1 112 ? 4.601 0.741 8.998 1.00 90.62 112 LEU A C 1
ATOM 863 O O . LEU A 1 112 ? 4.131 0.535 10.111 1.00 90.62 112 LEU A O 1
ATOM 867 N N . ALA A 1 113 ? 3.971 1.489 8.091 1.00 90.38 113 ALA A N 1
ATOM 868 C CA . ALA A 1 113 ? 2.665 2.072 8.358 1.00 90.38 113 ALA A CA 1
ATOM 869 C C . ALA A 1 113 ? 1.593 0.986 8.530 1.00 90.38 113 ALA A C 1
ATOM 871 O O . ALA A 1 113 ? 0.693 1.133 9.341 1.00 90.38 113 ALA A O 1
ATOM 872 N N . LEU A 1 114 ? 1.663 -0.128 7.808 1.00 89.81 114 LEU A N 1
ATOM 873 C CA . LEU A 1 114 ? 0.657 -1.190 7.864 1.00 89.81 114 LEU A CA 1
ATOM 874 C C . LEU A 1 114 ? 0.886 -2.216 8.974 1.00 89.81 114 LEU A C 1
ATOM 876 O O . LEU A 1 114 ? -0.009 -3.027 9.210 1.00 89.81 114 LEU A O 1
ATOM 880 N N . LEU A 1 115 ? 2.024 -2.175 9.677 1.00 81.38 115 LEU A N 1
ATOM 881 C CA . LEU A 1 115 ? 2.211 -3.006 10.861 1.00 81.38 115 LEU A CA 1
ATOM 882 C C . LEU A 1 115 ? 1.062 -2.761 11.859 1.00 81.38 115 LEU A C 1
ATOM 884 O O . LEU A 1 115 ? 0.558 -1.629 11.964 1.00 81.38 115 LEU A O 1
ATOM 888 N N . PRO A 1 116 ? 0.618 -3.814 12.575 1.00 66.44 116 PRO A N 1
ATOM 889 C CA . PRO A 1 116 ? -0.188 -3.609 13.767 1.00 66.44 116 PRO A CA 1
ATOM 890 C C . PRO A 1 116 ? 0.577 -2.598 14.612 1.00 66.44 116 PRO A C 1
ATOM 892 O O . PRO A 1 116 ? 1.791 -2.747 14.785 1.00 66.44 116 PRO A O 1
ATOM 895 N N . GLY A 1 117 ? -0.093 -1.523 15.033 1.00 59.62 117 GLY A N 1
ATOM 896 C CA . GLY A 1 117 ? 0.539 -0.654 16.008 1.00 59.62 117 GLY A CA 1
ATOM 897 C C . GLY A 1 117 ? 0.915 -1.564 17.165 1.00 59.62 117 GLY A C 1
ATOM 898 O O . GLY A 1 117 ? 0.050 -2.265 17.683 1.00 59.62 117 GLY A O 1
ATOM 899 N N . VAL A 1 118 ? 2.192 -1.593 17.543 1.00 48.94 118 VAL A N 1
ATOM 900 C CA . VAL A 1 118 ? 2.453 -1.721 18.969 1.00 48.94 118 VAL A CA 1
ATOM 901 C C . VAL A 1 118 ? 1.702 -0.514 19.490 1.00 48.94 118 VAL A C 1
ATOM 903 O O . VAL A 1 118 ? 2.104 0.614 19.191 1.00 48.94 118 VAL A O 1
ATOM 906 N N . GLU A 1 119 ? 0.511 -0.734 20.050 1.00 45.75 119 GLU A N 1
ATOM 907 C CA . GLU A 1 119 ? -0.109 0.288 20.867 1.00 45.75 119 GLU A CA 1
ATOM 908 C C . GLU A 1 119 ? 1.037 0.725 21.756 1.00 45.75 119 GLU A C 1
ATOM 910 O O . GLU A 1 119 ? 1.636 -0.097 22.458 1.00 45.75 119 GLU A O 1
ATOM 915 N N . PHE A 1 120 ? 1.476 1.971 21.589 1.00 44.47 120 PHE A N 1
ATOM 916 C CA . PHE A 1 120 ? 2.273 2.565 22.628 1.00 44.47 120 PHE A CA 1
ATOM 917 C C . PHE A 1 120 ? 1.291 2.506 23.782 1.00 44.47 120 PHE A C 1
ATOM 919 O O . PHE A 1 120 ? 0.346 3.292 23.822 1.00 44.47 120 PHE A O 1
ATOM 926 N N . VAL A 1 121 ? 1.427 1.472 24.616 1.00 42.41 121 VAL A N 1
ATOM 927 C CA . VAL A 1 121 ? 0.904 1.469 25.962 1.00 42.41 121 VAL A CA 1
ATOM 928 C C . VAL A 1 121 ? 1.530 2.738 26.474 1.00 42.41 121 VAL A C 1
ATOM 930 O O . VAL A 1 121 ? 2.734 2.785 26.743 1.00 42.41 121 VAL A O 1
ATOM 933 N N . GLY A 1 122 ? 0.757 3.826 26.421 1.00 42.06 122 GLY A N 1
ATOM 934 C CA . GLY A 1 122 ? 1.097 5.008 27.161 1.00 42.06 122 GLY A CA 1
ATOM 935 C C . GLY A 1 122 ? 1.428 4.442 28.519 1.00 42.06 122 GLY A C 1
ATOM 936 O O . GLY A 1 122 ? 0.663 3.636 29.054 1.00 42.06 122 GLY A O 1
ATOM 937 N N . SER A 1 123 ? 2.609 4.755 29.021 1.00 40.91 123 SER A N 1
ATOM 938 C CA . SER A 1 123 ? 2.831 4.704 30.445 1.00 40.91 123 SER A CA 1
ATOM 939 C C . SER A 1 123 ? 1.797 5.654 31.060 1.00 40.91 123 SER A C 1
ATOM 941 O O . SER A 1 123 ? 2.109 6.788 31.403 1.00 40.91 123 SER A O 1
ATOM 943 N N . ALA A 1 124 ? 0.533 5.230 31.123 1.00 45.75 124 ALA A N 1
ATOM 944 C CA . ALA A 1 124 ? -0.254 5.429 32.302 1.00 45.75 124 ALA A CA 1
ATOM 945 C C . ALA A 1 124 ? 0.631 4.783 33.354 1.00 45.75 124 ALA A C 1
ATOM 947 O O . ALA A 1 124 ? 0.747 3.556 33.422 1.00 45.75 124 ALA A O 1
ATOM 948 N N . GLU A 1 125 ? 1.403 5.621 34.044 1.00 46.38 125 GLU A N 1
ATOM 949 C CA . GLU A 1 125 ? 1.920 5.205 35.328 1.00 46.38 125 GLU A CA 1
ATOM 950 C C . GLU A 1 125 ? 0.735 4.554 36.044 1.00 46.38 125 GLU A C 1
ATOM 952 O O . GLU A 1 125 ?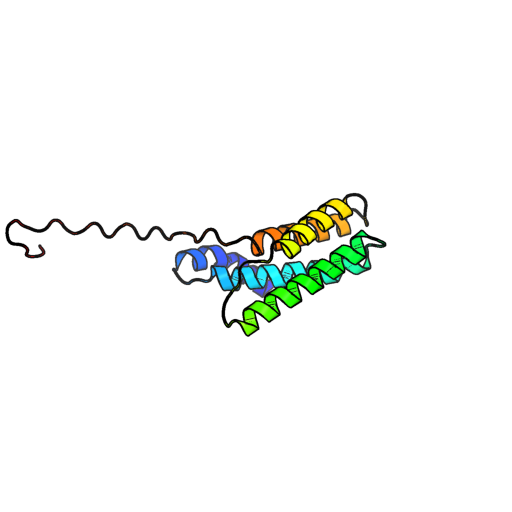 -0.363 5.127 36.010 1.00 46.38 125 GLU A O 1
ATOM 957 N N . PRO A 1 126 ? 0.880 3.323 36.560 1.00 48.12 126 PRO A N 1
ATOM 958 C CA . PRO A 1 126 ? -0.157 2.785 37.414 1.00 48.12 126 PRO A CA 1
ATOM 959 C C . PRO A 1 126 ? -0.391 3.853 38.475 1.00 48.12 126 PRO A C 1
ATOM 961 O O . PRO A 1 126 ? 0.555 4.244 39.156 1.00 48.12 126 PRO A O 1
ATOM 964 N N . GLU A 1 127 ? -1.606 4.396 38.515 1.00 51.84 127 GLU A N 1
ATOM 965 C CA . GLU A 1 127 ? -2.024 5.352 39.527 1.00 51.84 127 GLU A CA 1
ATOM 966 C C . GLU A 1 127 ? -1.849 4.614 40.853 1.00 51.84 127 GLU A C 1
ATOM 968 O O . GLU A 1 127 ? -2.630 3.726 41.197 1.00 51.84 127 GLU A O 1
ATOM 973 N N . GLU A 1 128 ? -0.701 4.841 41.493 1.00 55.34 128 GLU A N 1
ATOM 974 C CA . GLU A 1 128 ? -0.293 4.125 42.687 1.00 55.34 128 GLU A CA 1
ATOM 975 C C . GLU A 1 128 ? -1.345 4.475 43.739 1.00 55.34 128 GLU A C 1
ATOM 977 O O . GLU A 1 128 ? -1.519 5.662 44.042 1.00 55.34 128 GLU A O 1
ATOM 982 N N . PRO A 1 129 ? -2.141 3.502 44.225 1.00 58.03 129 PRO A N 1
ATOM 983 C CA . PRO A 1 129 ? -3.227 3.821 45.129 1.00 58.03 129 PRO A CA 1
ATOM 984 C C . PRO A 1 129 ? -2.618 4.483 46.361 1.00 58.03 129 PRO A C 1
ATOM 986 O O . PRO A 1 129 ? -1.779 3.888 47.041 1.00 58.03 129 PRO A O 1
ATOM 989 N N . LEU A 1 130 ? -3.014 5.737 46.607 1.00 61.41 130 LEU A N 1
ATOM 990 C CA . LEU A 1 130 ? -2.573 6.510 47.763 1.00 61.41 130 LEU A CA 1
ATOM 991 C C . LEU A 1 130 ? -2.741 5.637 49.015 1.00 61.41 130 LEU A C 1
ATOM 993 O O . LEU A 1 130 ? -3.818 5.057 49.194 1.00 61.41 130 LEU A O 1
ATOM 997 N N . PRO A 1 131 ? -1.707 5.501 49.865 1.00 63.19 131 PRO A N 1
ATOM 998 C CA . PRO A 1 131 ? -1.770 4.613 51.014 1.00 63.19 131 PRO A CA 1
ATOM 999 C C . PRO A 1 131 ? -2.952 5.018 51.893 1.00 63.19 131 PRO A C 1
ATOM 1001 O O . PRO A 1 131 ? -2.995 6.122 52.436 1.00 63.19 131 PRO A O 1
ATOM 1004 N N . HIS A 1 132 ? -3.932 4.123 52.009 1.00 60.69 132 HIS A N 1
ATOM 1005 C CA . HIS A 1 132 ? -5.059 4.323 52.904 1.00 60.69 132 HIS A CA 1
ATOM 1006 C C . HIS A 1 132 ? -4.532 4.418 54.337 1.00 60.69 132 HIS A C 1
ATOM 1008 O O . HIS A 1 132 ? -3.817 3.528 54.808 1.00 60.69 132 HIS A O 1
ATOM 1014 N N . GLY A 1 133 ? -4.885 5.498 55.038 1.00 59.28 133 GLY A N 1
ATOM 1015 C CA . GLY A 1 133 ? -4.710 5.553 56.483 1.00 59.28 133 GLY A CA 1
ATOM 1016 C C . GLY A 1 133 ? -5.463 4.397 57.148 1.00 59.28 133 GLY A C 1
ATOM 1017 O O . GLY A 1 133 ? -6.405 3.847 56.580 1.00 59.28 133 GLY A O 1
ATOM 1018 N N . ILE A 1 134 ? -5.071 4.049 58.372 1.00 59.00 134 ILE A N 1
ATOM 1019 C 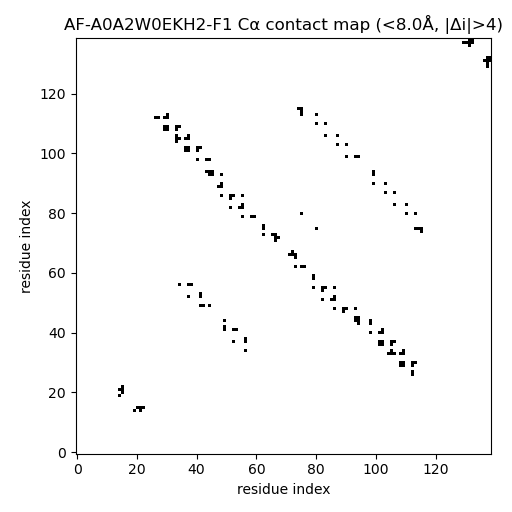CA . ILE A 1 134 ? -5.640 2.950 59.182 1.00 59.00 134 ILE A CA 1
ATOM 1020 C C . ILE A 1 134 ? -7.174 3.013 59.372 1.00 59.00 134 ILE A C 1
ATOM 1022 O O . ILE A 1 134 ? -7.757 2.015 59.777 1.00 59.00 134 ILE A O 1
ATOM 1026 N N . ASP A 1 135 ? -7.813 4.136 59.022 1.00 65.62 135 ASP A N 1
ATOM 1027 C CA . ASP A 1 135 ? -9.267 4.367 59.074 1.00 65.62 135 ASP A CA 1
ATOM 1028 C C . ASP A 1 135 ? -9.937 4.581 57.693 1.00 65.62 135 ASP A C 1
ATOM 1030 O O . ASP A 1 135 ? -11.101 4.966 57.611 1.00 65.62 135 ASP A O 1
ATOM 1034 N N . GLY A 1 136 ? -9.234 4.344 56.579 1.00 58.41 136 GLY A N 1
ATOM 1035 C CA . GLY A 1 136 ? -9.831 4.369 55.234 1.00 58.41 136 GL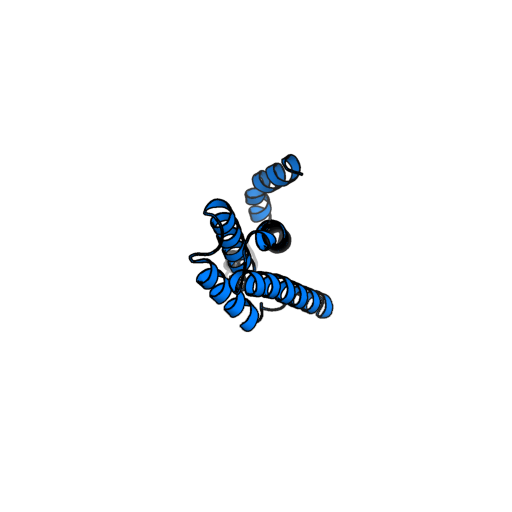Y A CA 1
ATOM 1036 C C . GLY A 1 136 ? -10.161 5.755 54.655 1.00 58.41 136 GLY A C 1
ATOM 1037 O O . GLY A 1 136 ? -10.826 5.829 53.624 1.00 58.41 136 GLY A O 1
ATOM 1038 N N . ALA A 1 137 ? -9.692 6.850 55.261 1.00 49.19 137 ALA A N 1
ATOM 1039 C CA . ALA A 1 137 ? -9.813 8.196 54.692 1.00 49.19 137 ALA A CA 1
ATOM 1040 C C . ALA A 1 137 ? -8.583 8.574 53.834 1.00 49.19 137 ALA A C 1
ATOM 1042 O O . ALA A 1 137 ? -7.461 8.200 54.197 1.00 49.19 137 ALA A O 1
ATOM 10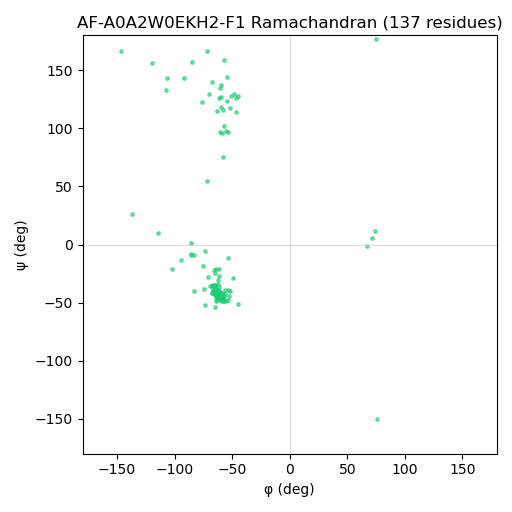43 N N . PRO A 1 138 ? -8.765 9.309 52.714 1.00 49.12 138 PRO A N 1
ATOM 1044 C CA . PRO A 1 138 ? -7.651 9.907 51.980 1.00 49.12 138 PRO A CA 1
ATOM 1045 C C . PRO A 1 138 ? -7.003 11.020 52.824 1.00 49.12 138 PRO A C 1
ATOM 1047 O O . PRO A 1 138 ? -7.717 11.761 53.501 1.00 49.12 138 PRO A O 1
ATOM 1050 N N . LEU A 1 139 ? -5.666 11.101 52.806 1.00 55.34 139 LEU A N 1
ATOM 1051 C CA . LEU A 1 139 ? -4.890 12.185 53.433 1.00 55.34 139 LEU A CA 1
ATOM 1052 C C . LEU A 1 139 ? -5.065 13.513 52.687 1.00 55.34 139 LEU A C 1
ATOM 1054 O O . LEU A 1 139 ? -5.077 13.480 51.436 1.00 55.34 139 LEU A O 1
#

pLDDT: mean 81.66, std 18.19, range [40.91, 98.5]

Secondary structure (DSSP, 8-state):
-HHHHHHHHHHHHHHHTTS--HHHHHHHHHHHHHHHHHHHHGGG--SHHHHHHHHHHHHHHHHHHHHHHHTSPPPPPHHHHHHHHHHHHHGGG-S-HHHHHHHHHHHHHHHHHHSPP----------------TTS---

Sequence (139 aa):
GIRM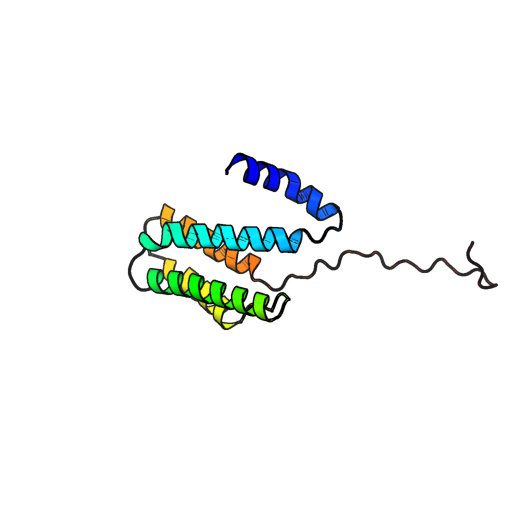LDRLMQHLPRLAMTGQDSGVALREVRVALNLLDLLAYTPRVVGVPQVLLRQVVAEVGEYFKACLKAGERLQAPSPLLMTLDRTRRALGGAGDDETRRHLLHALSGLRLALLPGVEFVGSAEPEEPLPHGIDGAPL

Mean predicted aligned error: 11.77 Å